Protein AF-A0A970N0Q9-F1 (afdb_monomer_lite)

Sequence (101 aa):
IRLLFPEYDAALLANDLKQEASDYAKRVSGIRKITGTTSIRPEKPAAEATMLEFYLDGYLVLTSNNNRAWQWDTTKSSNGLHEIEIVKGGSSERRIVMLDN

Radius of gyration: 21.16 Å; chains: 1; bounding box: 34×32×68 Å

Foldseek 3Di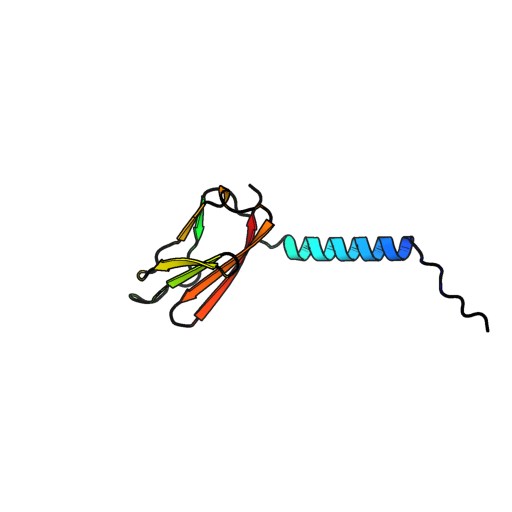:
DDPPPPPPPVVVVVVVVVVVVVVVCVVCVPAAEDAAKDWAFDPDQAPQQKWKFKDKQNHTDDIDGGRGTDIDGCVPPDFAWIWIWIDTPHDIDIGIHGYDD

Structure (mmCIF, N/CA/C/O backbone):
data_AF-A0A970N0Q9-F1
#
_entry.id   AF-A0A970N0Q9-F1
#
loop_
_atom_site.group_PDB
_atom_site.id
_atom_site.type_symbol
_atom_site.label_atom_id
_atom_site.label_alt_id
_atom_site.label_comp_id
_atom_site.label_asym_id
_atom_site.label_entity_id
_atom_site.label_seq_id
_atom_site.pdbx_PDB_ins_code
_atom_site.Cartn_x
_atom_site.Cartn_y
_atom_site.Cartn_z
_atom_site.occupancy
_atom_site.B_iso_or_equiv
_atom_site.auth_seq_id
_atom_site.auth_comp_id
_atom_site.auth_asym_id
_atom_site.auth_atom_id
_atom_site.pdbx_PDB_model_num
ATOM 1 N N . ILE A 1 1 ? -5.751 -22.295 52.591 1.00 52.53 1 ILE A N 1
ATOM 2 C CA . ILE A 1 1 ? -5.285 -21.116 51.822 1.00 52.53 1 ILE A CA 1
ATOM 3 C C . ILE A 1 1 ? -6.310 -20.891 50.720 1.00 52.53 1 ILE A C 1
ATOM 5 O O . ILE A 1 1 ? -6.391 -21.713 49.819 1.00 52.53 1 ILE A O 1
ATOM 9 N N . ARG A 1 2 ? -7.188 -19.889 50.854 1.00 47.44 2 ARG A N 1
ATOM 10 C CA . ARG A 1 2 ? -8.091 -19.508 49.758 1.00 47.44 2 ARG A CA 1
ATOM 11 C C . ARG A 1 2 ? -7.278 -18.627 48.819 1.00 47.44 2 ARG A C 1
ATOM 13 O O . ARG A 1 2 ? -6.879 -17.538 49.214 1.00 47.44 2 ARG A O 1
ATOM 20 N N . LEU A 1 3 ? -6.990 -19.134 47.626 1.00 44.62 3 LEU A N 1
ATOM 21 C CA . LEU A 1 3 ? -6.485 -18.319 46.531 1.00 44.62 3 LEU A CA 1
ATOM 22 C C . LEU A 1 3 ? -7.647 -17.415 46.104 1.00 44.62 3 LEU A C 1
ATOM 24 O O . LEU A 1 3 ? -8.536 -17.837 45.371 1.00 44.62 3 LEU A O 1
ATOM 28 N N . LEU A 1 4 ? -7.697 -16.213 46.675 1.00 50.22 4 LEU A N 1
ATOM 29 C CA . LEU A 1 4 ? -8.523 -15.125 46.168 1.00 50.22 4 LEU A CA 1
ATOM 30 C C . LEU A 1 4 ? -7.878 -14.688 44.856 1.00 50.22 4 LEU A C 1
ATOM 32 O O . LEU A 1 4 ? -6.917 -13.923 44.854 1.00 50.22 4 LEU A O 1
ATOM 36 N N . PHE A 1 5 ? -8.372 -15.225 43.745 1.00 57.88 5 PHE A N 1
ATOM 37 C CA . PHE A 1 5 ? -8.217 -14.530 42.479 1.00 57.88 5 PHE A CA 1
ATOM 38 C C . PHE A 1 5 ? -8.988 -13.219 42.642 1.00 57.88 5 PHE A C 1
ATOM 40 O O . PHE A 1 5 ? -10.161 -13.290 43.024 1.00 57.88 5 PHE A O 1
ATOM 47 N N . PRO A 1 6 ? -8.362 -12.043 42.458 1.00 57.56 6 PRO A N 1
ATOM 48 C CA . PRO A 1 6 ? -9.134 -10.818 42.365 1.00 57.56 6 PRO A CA 1
ATOM 49 C C . PRO A 1 6 ? -10.184 -11.068 41.283 1.00 57.56 6 PRO A C 1
ATOM 51 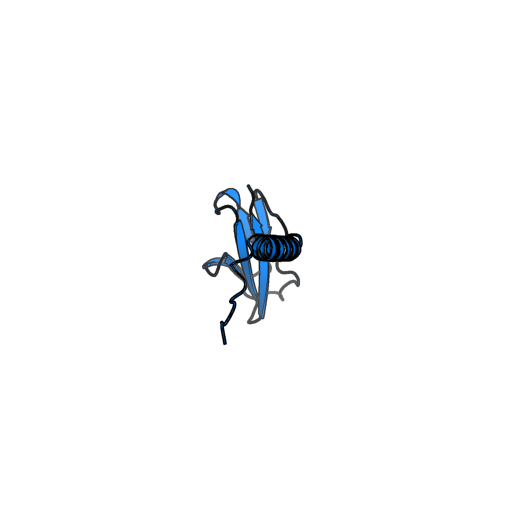O O . PRO A 1 6 ? -9.842 -11.493 40.176 1.00 57.56 6 PRO A O 1
ATOM 54 N N . GLU A 1 7 ? -11.460 -10.942 41.656 1.00 58.25 7 GLU A N 1
ATOM 55 C CA . GLU A 1 7 ? -12.565 -10.984 40.704 1.00 58.25 7 GLU A CA 1
ATOM 56 C C . GLU A 1 7 ? -12.180 -10.096 39.526 1.00 58.25 7 GLU A C 1
ATOM 58 O O . GLU A 1 7 ? -11.562 -9.057 39.746 1.00 58.25 7 GLU A O 1
ATOM 63 N N . TYR A 1 8 ? -12.468 -10.535 38.300 1.00 57.16 8 TYR A N 1
ATOM 64 C CA . TYR A 1 8 ? -12.261 -9.753 37.085 1.00 57.16 8 TYR A CA 1
ATOM 65 C C . TYR A 1 8 ? -12.752 -8.317 37.308 1.00 57.16 8 TYR A C 1
ATOM 67 O O . TYR A 1 8 ? -13.945 -8.036 37.196 1.00 57.16 8 TYR A O 1
ATOM 75 N N . ASP A 1 9 ? -11.838 -7.423 37.677 1.00 72.56 9 ASP A N 1
ATOM 76 C CA . ASP A 1 9 ? -12.191 -6.062 38.025 1.00 72.56 9 ASP A CA 1
ATOM 77 C C . ASP A 1 9 ? -12.404 -5.344 36.702 1.00 72.56 9 ASP A C 1
ATOM 79 O O . ASP A 1 9 ? -11.463 -4.980 35.990 1.00 72.56 9 ASP A O 1
ATOM 83 N N . ALA A 1 10 ? -13.674 -5.201 36.337 1.00 74.19 10 ALA A N 1
ATOM 84 C CA . ALA A 1 10 ? -14.078 -4.530 35.117 1.00 74.19 10 ALA A CA 1
ATOM 85 C C . ALA A 1 10 ? -13.496 -3.108 35.030 1.00 74.19 10 ALA A C 1
ATOM 87 O O . ALA A 1 10 ? -13.317 -2.602 33.923 1.00 74.19 10 ALA A O 1
ATOM 88 N N . ALA A 1 11 ? -13.159 -2.474 36.162 1.00 79.38 11 ALA A N 1
ATOM 89 C CA . ALA A 1 11 ? -12.502 -1.175 36.174 1.00 79.38 11 ALA A CA 1
ATOM 90 C C . ALA A 1 11 ? -11.025 -1.258 35.755 1.00 79.38 11 ALA A C 1
ATOM 92 O O . ALA A 1 11 ? -10.577 -0.398 34.996 1.00 79.38 11 ALA A O 1
ATOM 93 N N . LEU A 1 12 ? -10.285 -2.291 36.184 1.00 77.12 12 LEU A N 1
ATOM 94 C CA . LEU A 1 12 ? -8.914 -2.542 35.714 1.00 77.12 12 LEU A CA 1
ATOM 95 C C . LEU A 1 12 ? -8.906 -2.824 34.210 1.00 77.12 12 LEU A C 1
ATOM 97 O O . LEU A 1 12 ? -8.199 -2.146 33.469 1.00 77.12 12 LEU A O 1
ATOM 101 N N . LEU A 1 13 ? -9.780 -3.722 33.743 1.00 82.12 13 LEU A N 1
ATOM 102 C CA . LEU A 1 13 ? -9.911 -4.027 32.315 1.00 82.12 13 LEU A CA 1
ATOM 103 C C . LEU A 1 13 ? -10.283 -2.783 31.491 1.00 82.12 13 LEU A C 1
ATOM 105 O O . LEU A 1 13 ? -9.731 -2.556 30.418 1.00 82.12 13 LEU A O 1
ATOM 109 N N . ALA A 1 14 ? -11.208 -1.956 31.985 1.00 83.19 14 ALA A N 1
ATOM 110 C CA . ALA A 1 14 ? -11.610 -0.734 31.295 1.00 83.19 14 ALA A CA 1
ATOM 111 C C . ALA A 1 14 ? -10.478 0.302 31.217 1.00 83.19 14 ALA A C 1
ATOM 113 O O . ALA A 1 14 ? -10.413 1.052 30.242 1.00 83.19 14 ALA A O 1
ATOM 114 N N . ASN A 1 15 ? -9.610 0.374 32.227 1.00 85.69 15 ASN A N 1
ATOM 115 C CA . ASN A 1 15 ? -8.458 1.271 32.214 1.00 85.69 15 ASN A CA 1
ATOM 116 C C . ASN A 1 15 ? -7.376 0.779 31.250 1.00 85.69 15 ASN A C 1
ATOM 118 O O . ASN A 1 15 ? -6.903 1.580 30.443 1.00 85.69 15 ASN A O 1
ATOM 122 N N . ASP A 1 16 ? -7.072 -0.520 31.259 1.00 86.94 16 ASP A N 1
ATOM 123 C CA . ASP A 1 16 ? -6.121 -1.131 30.324 1.00 86.94 16 ASP A CA 1
ATOM 124 C C . ASP A 1 16 ? -6.586 -0.949 28.873 1.00 86.94 16 ASP A C 1
ATOM 126 O O . ASP A 1 16 ? -5.838 -0.443 28.040 1.00 86.94 16 ASP A O 1
ATOM 130 N N . LEU A 1 17 ? -7.864 -1.221 28.583 1.00 86.75 17 LEU A N 1
ATOM 131 C CA . LEU A 1 17 ? -8.450 -1.004 27.255 1.00 86.75 17 LEU A CA 1
ATOM 132 C C . LEU A 1 17 ? -8.369 0.460 26.806 1.00 86.75 17 LEU A C 1
ATOM 134 O O . LEU A 1 17 ? -8.081 0.742 25.643 1.00 86.75 17 LEU A O 1
ATOM 138 N N . LYS A 1 18 ? -8.627 1.416 27.707 1.00 86.69 18 LYS A N 1
ATOM 139 C CA . LYS A 1 18 ? -8.504 2.851 27.393 1.00 86.69 18 LYS A CA 1
ATOM 140 C C . LYS A 1 18 ? -7.061 3.236 27.093 1.00 86.69 18 LYS A C 1
ATOM 142 O O . LYS A 1 18 ? -6.824 4.041 26.191 1.00 86.69 18 LYS A O 1
ATOM 147 N N . GLN A 1 19 ? -6.115 2.686 27.846 1.00 88.25 19 GLN A N 1
ATOM 148 C CA . GLN A 1 19 ? -4.697 2.948 27.653 1.00 88.25 19 GLN A CA 1
ATOM 149 C C . GLN A 1 19 ? -4.207 2.358 26.328 1.00 88.25 19 GLN A C 1
ATOM 151 O O . GLN A 1 19 ? -3.622 3.085 25.527 1.00 88.25 19 GLN A O 1
ATOM 156 N N . GLU A 1 20 ? -4.554 1.105 26.030 1.00 83.12 20 GLU A N 1
ATOM 157 C CA . GLU A 1 20 ? -4.257 0.467 24.745 1.00 83.12 20 GLU A CA 1
ATOM 158 C C . GLU A 1 20 ? -4.876 1.225 23.564 1.00 83.12 20 GLU A C 1
ATOM 160 O O . GLU A 1 20 ? -4.203 1.462 22.559 1.00 83.12 20 GLU A O 1
ATOM 165 N N . ALA A 1 21 ? -6.131 1.670 23.685 1.00 79.44 21 ALA A N 1
ATOM 166 C CA . ALA A 1 21 ? -6.792 2.464 22.651 1.00 79.44 21 ALA A CA 1
ATOM 167 C C . ALA A 1 21 ? -6.092 3.815 22.422 1.00 79.44 21 ALA A C 1
ATOM 169 O O . ALA A 1 21 ? -5.921 4.240 21.277 1.00 79.44 21 ALA A O 1
ATOM 170 N N . SER A 1 22 ? -5.651 4.480 23.494 1.00 79.50 22 SER A N 1
ATOM 171 C CA . SER A 1 22 ? -4.880 5.726 23.419 1.00 79.50 22 SER A CA 1
ATOM 172 C C . SER A 1 22 ? -3.512 5.511 22.763 1.00 79.50 22 SER A C 1
ATOM 174 O O . SER A 1 22 ? -3.104 6.285 21.892 1.00 79.50 22 SER A O 1
ATOM 176 N N . ASP A 1 23 ? -2.811 4.441 23.132 1.00 84.38 23 ASP A N 1
ATOM 177 C CA . ASP A 1 23 ? -1.512 4.089 22.556 1.00 84.38 23 ASP A CA 1
ATOM 178 C C . ASP A 1 23 ? -1.635 3.720 21.074 1.00 84.38 23 ASP A C 1
ATOM 180 O O . ASP A 1 23 ? -0.805 4.127 20.253 1.00 84.38 23 ASP A O 1
ATOM 184 N N . TYR A 1 24 ? -2.706 3.017 20.704 1.00 75.31 24 TYR A N 1
ATOM 185 C CA . TYR A 1 24 ? -3.040 2.739 19.314 1.00 75.31 24 TYR A CA 1
ATOM 186 C C . TYR A 1 24 ? -3.328 4.029 18.535 1.00 75.31 24 TYR A C 1
ATOM 188 O O . TYR A 1 24 ? -2.716 4.268 17.492 1.00 75.31 24 TYR A O 1
ATOM 196 N N . ALA A 1 25 ? -4.180 4.910 19.066 1.00 74.12 25 ALA A N 1
ATOM 197 C CA . ALA A 1 25 ? -4.502 6.190 18.437 1.00 74.12 25 ALA A CA 1
ATOM 198 C C . ALA A 1 25 ? -3.252 7.056 18.219 1.00 74.12 25 ALA A C 1
ATOM 200 O O . ALA A 1 25 ? -3.107 7.685 17.173 1.00 74.12 25 ALA A O 1
ATOM 201 N N . LYS A 1 26 ? -2.305 7.041 19.164 1.00 77.44 26 LYS A N 1
ATOM 202 C CA . LYS A 1 26 ? -1.030 7.760 19.049 1.00 77.44 26 LYS A CA 1
ATOM 203 C C . LYS A 1 26 ? -0.102 7.182 17.976 1.00 77.44 26 LYS A C 1
ATOM 205 O O . LYS A 1 26 ? 0.631 7.933 17.341 1.00 77.44 26 LYS A O 1
ATOM 210 N N . ARG A 1 27 ? -0.113 5.863 17.764 1.00 75.31 27 ARG A N 1
ATOM 211 C CA . ARG A 1 27 ? 0.650 5.218 16.677 1.00 75.31 27 ARG A CA 1
ATOM 212 C C . ARG A 1 27 ? 0.067 5.557 15.309 1.00 75.31 27 ARG A C 1
ATOM 214 O O . ARG A 1 27 ? 0.813 5.779 14.361 1.00 75.31 27 ARG A O 1
ATOM 221 N N . VAL A 1 28 ? -1.259 5.617 15.223 1.00 71.50 28 VAL A N 1
ATOM 222 C CA . VAL A 1 28 ? -1.982 5.868 13.973 1.00 71.50 28 VAL A CA 1
ATOM 223 C C . VAL A 1 28 ? -2.072 7.363 13.644 1.00 71.50 28 VAL A C 1
ATOM 225 O O . VAL A 1 28 ? -2.150 7.716 12.473 1.00 71.50 28 VAL A O 1
ATOM 228 N N . SER A 1 29 ? -1.977 8.264 14.627 1.00 70.12 29 SER A N 1
ATOM 229 C CA . SER A 1 29 ? -2.077 9.717 14.405 1.00 70.12 29 SER A CA 1
ATOM 230 C C . SER A 1 29 ? -0.959 10.304 13.537 1.00 70.12 29 SER A C 1
ATOM 232 O O . SER A 1 29 ? -1.153 11.348 12.918 1.00 70.12 29 SER A O 1
ATOM 234 N N . GLY A 1 30 ? 0.199 9.640 13.467 1.00 73.00 30 GLY A N 1
ATOM 235 C CA . GLY A 1 30 ? 1.296 10.007 12.566 1.00 73.00 30 GLY A CA 1
ATOM 236 C C . GLY A 1 30 ? 1.142 9.468 11.140 1.00 73.00 30 GLY A C 1
ATOM 237 O O . GLY A 1 30 ? 1.931 9.828 10.266 1.00 73.00 30 GLY A O 1
ATOM 238 N N . ILE A 1 31 ? 0.157 8.599 10.891 1.00 82.62 31 ILE A N 1
ATOM 239 C CA . ILE A 1 31 ? -0.056 7.989 9.580 1.00 82.62 31 ILE A CA 1
ATOM 240 C C . ILE A 1 31 ? -0.678 9.022 8.651 1.00 82.62 31 ILE A C 1
ATOM 242 O O . ILE A 1 31 ? -1.699 9.647 8.942 1.00 82.62 31 ILE A O 1
ATOM 246 N N . ARG A 1 32 ? -0.054 9.191 7.487 1.00 87.06 32 ARG A N 1
ATOM 247 C CA . ARG A 1 32 ? -0.537 10.121 6.475 1.00 87.06 32 ARG A CA 1
ATOM 248 C C . ARG A 1 32 ? -1.889 9.649 5.942 1.00 87.06 32 ARG A C 1
ATOM 250 O O . ARG A 1 32 ? -1.968 8.595 5.313 1.00 87.06 32 ARG A O 1
ATOM 257 N N . LYS A 1 33 ? -2.920 10.472 6.127 1.00 88.31 33 LYS A N 1
ATOM 258 C CA . LYS A 1 33 ? -4.225 10.292 5.489 1.00 88.31 33 LYS A CA 1
ATOM 259 C C . LYS A 1 33 ? -4.183 10.769 4.033 1.00 88.31 33 LYS A C 1
ATOM 261 O O . LYS A 1 33 ? -3.644 11.840 3.745 1.00 88.31 33 LYS A O 1
ATOM 266 N N . ILE A 1 34 ? -4.712 9.964 3.117 1.00 89.19 34 ILE A N 1
ATOM 267 C CA . ILE A 1 34 ? -4.753 10.223 1.673 1.00 89.19 34 ILE A CA 1
ATOM 268 C C . ILE A 1 34 ? -6.181 9.987 1.175 1.00 89.19 34 ILE A C 1
ATOM 270 O O . ILE A 1 34 ? -6.830 9.036 1.600 1.00 89.19 34 ILE A O 1
ATOM 274 N N . THR A 1 35 ? -6.659 10.852 0.280 1.00 89.19 35 THR A N 1
ATOM 275 C CA . THR A 1 35 ? -7.976 10.741 -0.361 1.00 89.19 35 THR A CA 1
ATOM 276 C C . THR A 1 35 ? -7.900 11.168 -1.830 1.00 89.19 35 THR A C 1
ATOM 278 O O . THR A 1 35 ? -7.020 11.947 -2.217 1.00 89.19 35 THR A O 1
ATOM 281 N N . GLY A 1 36 ? -8.807 10.655 -2.665 1.00 87.75 36 GLY A N 1
ATOM 282 C CA . GLY A 1 36 ? -8.890 10.998 -4.090 1.00 87.75 36 GLY A CA 1
ATOM 283 C C . GLY A 1 36 ? -7.706 10.492 -4.927 1.00 87.75 36 GLY A C 1
ATOM 284 O O . GLY A 1 36 ? -7.257 9.355 -4.781 1.00 87.75 36 GLY A O 1
ATOM 285 N N . THR A 1 37 ? -7.198 11.312 -5.848 1.00 88.94 37 THR A N 1
ATOM 286 C CA . THR A 1 37 ? -6.050 10.941 -6.694 1.00 88.94 37 THR A CA 1
ATOM 287 C C . THR A 1 37 ? -4.745 11.474 -6.106 1.00 88.94 37 THR A C 1
ATOM 289 O O . THR A 1 37 ? -4.592 12.679 -5.914 1.00 88.94 37 THR A O 1
ATOM 292 N N . THR A 1 38 ? -3.776 10.590 -5.861 1.00 90.62 38 THR A N 1
ATOM 293 C CA . THR A 1 38 ? -2.460 10.938 -5.308 1.00 90.62 38 THR A CA 1
ATOM 294 C C . THR A 1 38 ? -1.323 10.488 -6.221 1.00 90.62 38 THR A C 1
ATOM 296 O O . THR A 1 38 ? -1.386 9.440 -6.859 1.00 90.62 38 THR A O 1
ATOM 299 N N . SER A 1 39 ? -0.244 11.268 -6.254 1.00 91.00 39 SER A N 1
ATOM 300 C CA . SER A 1 39 ? 0.977 10.934 -6.990 1.00 91.00 39 SER A CA 1
ATOM 301 C C 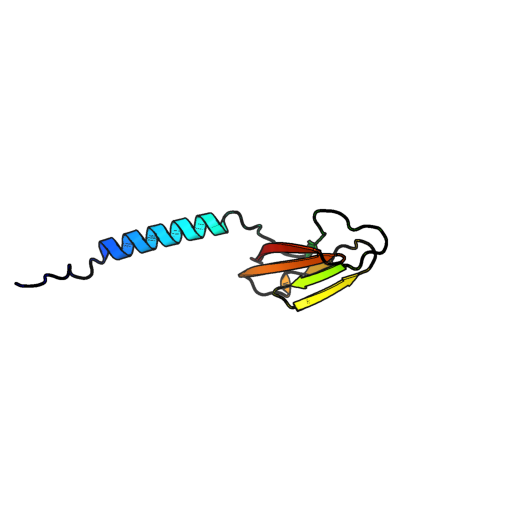. SER A 1 39 ? 2.007 10.341 -6.029 1.00 91.00 39 SER A C 1
ATOM 303 O O . SER A 1 39 ? 2.636 11.071 -5.259 1.00 91.00 39 SER A O 1
ATOM 305 N N . ILE A 1 40 ? 2.249 9.038 -6.124 1.00 90.50 40 ILE A N 1
ATOM 306 C CA . ILE A 1 40 ? 3.283 8.331 -5.370 1.00 90.50 40 ILE A CA 1
ATOM 307 C C . ILE A 1 40 ? 4.612 8.407 -6.123 1.00 90.50 40 ILE A C 1
ATOM 309 O O . ILE A 1 40 ? 4.720 8.046 -7.294 1.00 90.50 40 ILE A O 1
ATOM 313 N N . ARG A 1 41 ? 5.643 8.901 -5.437 1.00 89.38 41 ARG A N 1
ATOM 314 C CA . ARG A 1 41 ? 7.019 9.023 -5.941 1.00 89.38 41 ARG A CA 1
ATOM 315 C C . ARG A 1 41 ? 7.993 8.479 -4.906 1.00 89.38 41 ARG A C 1
ATOM 317 O O . ARG A 1 41 ? 7.669 8.609 -3.725 1.00 89.38 41 ARG A O 1
ATOM 324 N N . PRO A 1 42 ? 9.151 7.931 -5.301 1.00 87.81 42 PRO A N 1
ATOM 325 C CA . PRO A 1 42 ? 10.204 7.580 -4.350 1.00 87.81 42 PRO A CA 1
ATOM 326 C C . PRO A 1 42 ? 10.723 8.831 -3.624 1.00 87.81 42 PRO A C 1
ATOM 328 O O . PRO A 1 42 ? 10.748 9.916 -4.207 1.00 87.81 42 PRO A O 1
ATOM 331 N N . GLU A 1 43 ? 11.133 8.693 -2.362 1.00 86.44 43 GLU A N 1
ATOM 332 C CA . GLU A 1 43 ? 11.698 9.807 -1.572 1.00 86.44 43 GLU A CA 1
ATOM 333 C C . GLU A 1 43 ? 13.005 10.321 -2.173 1.00 86.44 43 GLU A C 1
ATOM 335 O O . GLU A 1 43 ? 13.241 11.523 -2.282 1.00 86.44 43 GLU A O 1
ATOM 340 N N . LYS A 1 44 ? 13.862 9.382 -2.580 1.00 84.12 44 LYS A N 1
ATOM 341 C CA . LYS A 1 44 ? 15.118 9.675 -3.265 1.00 84.12 44 LYS A CA 1
ATOM 342 C C . LYS A 1 44 ? 14.989 9.260 -4.722 1.00 84.12 44 LYS A C 1
ATOM 344 O O . LYS A 1 44 ? 14.711 8.072 -4.946 1.00 84.12 44 LYS A O 1
ATOM 349 N N . PRO A 1 45 ? 15.237 10.174 -5.678 1.00 80.00 45 PRO A N 1
ATOM 350 C CA . PRO A 1 45 ? 15.161 9.851 -7.094 1.00 80.00 45 PRO A CA 1
ATOM 351 C C . PRO A 1 45 ? 16.075 8.667 -7.406 1.00 80.00 45 PRO A C 1
ATOM 353 O O . PRO A 1 45 ? 17.161 8.530 -6.832 1.00 80.00 45 PRO A O 1
ATOM 356 N N . ALA A 1 46 ? 15.598 7.774 -8.265 1.00 79.62 46 ALA A N 1
ATOM 357 C CA . ALA A 1 46 ? 16.429 6.697 -8.776 1.00 79.62 46 ALA A CA 1
ATOM 358 C C . ALA A 1 46 ? 17.409 7.242 -9.825 1.00 79.62 46 ALA A C 1
ATOM 360 O O . ALA A 1 46 ? 17.141 8.268 -10.450 1.00 79.62 46 ALA A O 1
ATOM 361 N N . ALA A 1 47 ? 18.543 6.562 -10.007 1.00 80.25 47 ALA A N 1
ATOM 362 C CA . ALA A 1 47 ? 19.450 6.885 -11.101 1.00 80.25 47 ALA A CA 1
ATOM 363 C C . ALA A 1 47 ? 18.747 6.656 -12.448 1.00 80.25 47 ALA A C 1
ATOM 365 O O . ALA A 1 47 ? 17.870 5.790 -12.556 1.00 80.25 47 ALA A O 1
ATOM 366 N N . GLU A 1 48 ? 19.157 7.410 -13.467 1.00 72.38 48 GLU A N 1
ATOM 367 C CA . GLU A 1 48 ? 18.699 7.222 -14.845 1.00 72.38 48 GLU A CA 1
ATOM 368 C C . GLU A 1 48 ? 18.825 5.737 -15.245 1.00 72.38 48 GLU A C 1
ATOM 370 O O . GLU A 1 48 ? 19.828 5.092 -14.937 1.00 72.38 48 GLU A O 1
ATOM 375 N N . ALA A 1 49 ? 17.784 5.188 -15.880 1.00 76.31 49 ALA A N 1
ATOM 376 C CA . ALA A 1 49 ? 17.644 3.772 -16.257 1.00 76.31 49 ALA A CA 1
ATOM 377 C C . ALA A 1 49 ? 17.475 2.738 -15.115 1.00 76.31 49 ALA A C 1
ATOM 379 O O . ALA A 1 49 ? 17.557 1.533 -15.361 1.00 76.31 49 ALA A O 1
ATOM 380 N N . THR A 1 50 ? 17.185 3.156 -13.877 1.00 86.12 50 THR A N 1
ATOM 381 C CA . THR A 1 50 ? 16.820 2.213 -12.800 1.00 86.12 50 THR A CA 1
ATOM 382 C C . THR A 1 50 ? 15.359 1.772 -12.921 1.00 86.12 50 THR A C 1
ATOM 384 O O . THR A 1 50 ? 14.455 2.607 -12.999 1.00 86.12 50 THR A O 1
ATOM 387 N N . MET A 1 51 ? 15.112 0.460 -12.857 1.00 87.81 51 MET A N 1
ATOM 388 C CA . MET A 1 51 ? 13.755 -0.083 -12.772 1.00 87.81 51 MET A CA 1
ATOM 389 C C . MET A 1 51 ? 13.113 0.265 -11.424 1.00 87.81 51 MET A C 1
ATOM 391 O O . MET A 1 51 ? 13.711 0.039 -10.367 1.00 87.81 51 ME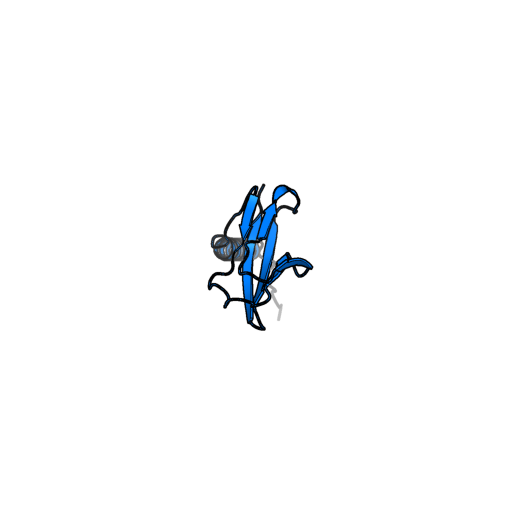T A O 1
ATOM 395 N N . LEU A 1 52 ? 11.895 0.796 -11.486 1.00 91.00 52 LEU A N 1
ATOM 396 C CA . LEU A 1 52 ? 11.008 1.043 -10.361 1.00 91.00 52 LEU A CA 1
ATOM 397 C C . LEU A 1 52 ? 9.817 0.101 -10.418 1.00 91.00 52 LEU A C 1
ATOM 399 O O . LEU A 1 52 ? 9.137 0.014 -11.441 1.00 91.00 52 LEU A O 1
ATOM 403 N N . GLU A 1 53 ? 9.524 -0.522 -9.291 1.00 93.62 53 GLU A N 1
ATOM 404 C CA . GLU A 1 53 ? 8.327 -1.324 -9.087 1.00 93.62 53 GLU A CA 1
ATOM 405 C C . GLU A 1 53 ? 7.549 -0.743 -7.913 1.00 93.62 53 GLU A C 1
ATOM 407 O O . GLU A 1 53 ? 8.115 -0.457 -6.858 1.00 93.62 53 GLU A O 1
ATOM 412 N N . PHE A 1 54 ? 6.255 -0.536 -8.110 1.00 93.62 54 PHE A N 1
ATOM 413 C CA . PHE A 1 54 ? 5.345 -0.045 -7.090 1.00 93.62 54 PHE A CA 1
ATOM 414 C C . PHE A 1 54 ? 4.411 -1.177 -6.698 1.00 93.62 54 PHE A C 1
ATOM 416 O O . PHE A 1 54 ? 3.787 -1.792 -7.565 1.00 93.62 54 PHE A O 1
ATOM 423 N N . TYR A 1 55 ? 4.288 -1.396 -5.400 1.00 94.94 55 TYR A N 1
ATOM 424 C CA . TYR A 1 55 ? 3.408 -2.380 -4.806 1.00 94.94 55 TYR A CA 1
ATOM 425 C C . TYR A 1 55 ? 2.418 -1.681 -3.875 1.00 94.94 55 TYR A C 1
ATOM 427 O O . TYR A 1 55 ? 2.790 -0.771 -3.130 1.00 94.94 55 TYR A O 1
ATOM 435 N N . LEU A 1 56 ? 1.163 -2.116 -3.928 1.00 94.50 56 LEU A N 1
ATOM 436 C CA . LEU A 1 56 ? 0.109 -1.738 -2.994 1.00 94.50 56 LEU A CA 1
ATOM 437 C C . LEU A 1 56 ? -0.335 -3.000 -2.259 1.00 94.50 56 LEU A C 1
ATOM 439 O O . LEU A 1 56 ? -0.760 -3.956 -2.904 1.00 94.50 56 LEU A O 1
ATOM 443 N N . ASP A 1 57 ? -0.197 -3.016 -0.937 1.00 93.75 57 ASP A N 1
ATOM 444 C CA . ASP A 1 57 ? -0.520 -4.159 -0.072 1.00 93.75 57 ASP A CA 1
ATOM 445 C C . ASP A 1 57 ? 0.127 -5.473 -0.552 1.00 93.75 57 ASP A C 1
ATOM 447 O O . ASP A 1 57 ? -0.476 -6.545 -0.527 1.00 93.75 57 ASP A O 1
ATOM 451 N N . GLY A 1 58 ? 1.362 -5.373 -1.057 1.00 92.75 58 GLY A N 1
ATOM 452 C CA . GLY A 1 58 ? 2.130 -6.494 -1.606 1.00 92.75 58 GLY A CA 1
ATOM 453 C C . GLY A 1 58 ? 1.829 -6.852 -3.068 1.00 92.75 58 GLY A C 1
ATOM 454 O O . GLY A 1 58 ? 2.534 -7.682 -3.641 1.00 92.75 58 GLY A O 1
ATOM 455 N N . TYR A 1 59 ? 0.846 -6.219 -3.714 1.00 94.12 59 TYR A N 1
ATOM 456 C CA . TYR A 1 59 ? 0.519 -6.456 -5.124 1.00 94.12 59 TYR A CA 1
ATOM 457 C C . TYR A 1 59 ? 1.222 -5.460 -6.044 1.00 94.12 59 TYR A C 1
ATOM 459 O O . TYR A 1 59 ? 1.093 -4.253 -5.856 1.00 94.12 59 TYR A O 1
ATOM 467 N N . LEU A 1 60 ? 1.916 -5.950 -7.077 1.00 94.00 60 LEU A N 1
ATOM 468 C CA . LEU A 1 60 ? 2.554 -5.102 -8.088 1.00 94.00 60 LEU A CA 1
ATOM 469 C C . LEU A 1 60 ? 1.488 -4.330 -8.881 1.00 94.00 60 LEU A C 1
ATOM 471 O O . LEU A 1 60 ? 0.680 -4.927 -9.591 1.00 94.00 60 LEU A O 1
ATOM 475 N N . VAL A 1 61 ? 1.510 -3.001 -8.789 1.00 93.69 61 VAL A N 1
ATOM 476 C CA . VAL A 1 61 ? 0.555 -2.110 -9.474 1.00 93.69 61 VAL A CA 1
ATOM 477 C C . VAL A 1 61 ? 1.165 -1.400 -10.678 1.00 93.69 61 VAL A C 1
ATOM 479 O O . VAL A 1 61 ? 0.449 -1.051 -11.617 1.00 93.69 61 VAL A O 1
ATOM 482 N N . LEU A 1 62 ? 2.478 -1.158 -10.664 1.00 92.12 62 LEU A N 1
ATOM 483 C CA . LEU A 1 62 ? 3.165 -0.453 -11.743 1.00 92.12 62 LEU A CA 1
ATOM 484 C C . LEU A 1 62 ? 4.647 -0.821 -11.793 1.00 92.12 62 LEU A C 1
ATOM 486 O O . LEU A 1 62 ? 5.326 -0.819 -10.770 1.00 92.12 62 LEU A O 1
ATOM 490 N N . THR A 1 63 ? 5.164 -0.997 -13.005 1.00 91.44 63 THR A N 1
ATOM 491 C CA . THR A 1 63 ? 6.599 -1.095 -13.289 1.00 91.44 63 THR A CA 1
ATOM 492 C C . THR A 1 63 ? 6.996 0.025 -14.253 1.00 91.44 63 THR A C 1
ATOM 494 O O . THR A 1 63 ? 6.288 0.290 -15.226 1.00 91.44 63 THR A O 1
ATOM 497 N N . SER A 1 64 ? 8.095 0.731 -13.982 1.00 87.25 64 SER A N 1
ATOM 498 C CA . SER A 1 64 ? 8.522 1.908 -14.752 1.00 87.25 64 SER A CA 1
ATOM 499 C C . SER A 1 64 ? 10.041 2.092 -14.729 1.00 87.25 64 SER A C 1
ATOM 501 O O . SER A 1 64 ? 10.674 1.858 -13.712 1.00 87.25 64 SER A O 1
ATOM 503 N N . ASN A 1 65 ? 10.634 2.597 -15.813 1.00 77.75 65 ASN A N 1
ATOM 504 C CA . ASN A 1 65 ? 12.091 2.688 -15.993 1.00 77.75 65 ASN A CA 1
ATOM 505 C C . ASN A 1 65 ? 12.709 4.106 -15.925 1.00 77.75 65 ASN A C 1
ATOM 507 O O . ASN A 1 65 ? 13.914 4.223 -16.095 1.00 77.75 65 ASN A O 1
ATOM 511 N N . ASN A 1 66 ? 11.941 5.170 -15.630 1.00 71.06 66 ASN A N 1
ATOM 512 C CA . ASN A 1 66 ? 12.424 6.570 -15.693 1.00 71.06 66 ASN A CA 1
ATOM 513 C C . ASN A 1 66 ? 11.971 7.457 -14.513 1.00 71.06 66 ASN A C 1
ATOM 515 O O . ASN A 1 66 ? 11.438 8.547 -14.716 1.00 71.06 66 ASN A O 1
ATOM 519 N N . ASN A 1 67 ? 12.087 6.981 -13.269 1.00 71.00 67 ASN A N 1
ATOM 520 C CA . ASN A 1 67 ? 11.689 7.749 -12.073 1.00 71.00 67 ASN A CA 1
ATOM 521 C C . ASN A 1 67 ? 10.233 8.292 -12.100 1.00 71.00 67 ASN A C 1
ATOM 523 O O . ASN A 1 67 ? 9.907 9.303 -11.474 1.00 71.00 67 ASN A O 1
ATOM 527 N N . ARG A 1 68 ? 9.346 7.641 -12.867 1.00 79.50 68 ARG A N 1
ATOM 528 C CA . ARG A 1 68 ? 7.965 8.087 -13.076 1.00 79.50 68 ARG A CA 1
ATOM 529 C C . ARG A 1 68 ? 7.145 7.903 -11.801 1.00 79.50 68 ARG A C 1
ATOM 531 O O . ARG A 1 68 ? 7.261 6.890 -11.119 1.00 79.50 68 ARG A O 1
ATOM 538 N N . ALA A 1 69 ? 6.282 8.875 -11.520 1.00 85.00 69 ALA A N 1
ATOM 539 C CA . ALA A 1 69 ? 5.321 8.789 -10.431 1.00 85.00 69 ALA A CA 1
ATOM 540 C C . ALA A 1 69 ? 4.180 7.818 -10.766 1.00 85.00 69 ALA A C 1
ATOM 542 O O . ALA A 1 69 ? 3.616 7.892 -11.864 1.00 85.00 69 ALA A O 1
ATOM 543 N N . TRP A 1 70 ? 3.794 6.977 -9.809 1.00 90.81 70 TRP A N 1
ATOM 544 C CA . TRP A 1 70 ? 2.546 6.226 -9.878 1.00 90.81 70 TRP A CA 1
ATOM 545 C C . TRP A 1 70 ? 1.381 7.147 -9.503 1.00 90.81 70 TRP A C 1
ATOM 547 O O . TRP A 1 70 ? 1.369 7.741 -8.426 1.00 90.81 70 TRP A O 1
ATOM 557 N N . GLN A 1 71 ? 0.411 7.288 -10.407 1.00 92.31 71 GLN A N 1
ATOM 558 C CA . GLN A 1 71 ? -0.847 7.971 -10.112 1.00 92.31 71 GLN A CA 1
ATOM 559 C C . GLN A 1 71 ? -1.824 6.958 -9.532 1.00 92.31 71 GLN A C 1
ATOM 561 O O . GLN A 1 71 ? -2.303 6.073 -10.243 1.00 92.31 71 GLN A O 1
ATOM 566 N N . TRP A 1 72 ? -2.094 7.086 -8.240 1.00 92.69 72 TRP A N 1
ATOM 567 C CA . TRP A 1 72 ? -3.001 6.210 -7.525 1.00 92.69 72 TRP A CA 1
ATOM 568 C C . TRP A 1 72 ? -4.354 6.887 -7.337 1.00 92.69 72 TRP A C 1
ATOM 570 O O . TRP A 1 72 ? -4.461 7.954 -6.734 1.00 92.69 72 TRP A O 1
ATOM 580 N N . ASP A 1 73 ? -5.389 6.248 -7.872 1.00 92.38 73 ASP A N 1
ATOM 581 C CA . ASP A 1 73 ? -6.785 6.593 -7.637 1.00 92.38 73 ASP A CA 1
ATOM 582 C C . ASP A 1 73 ? -7.297 5.82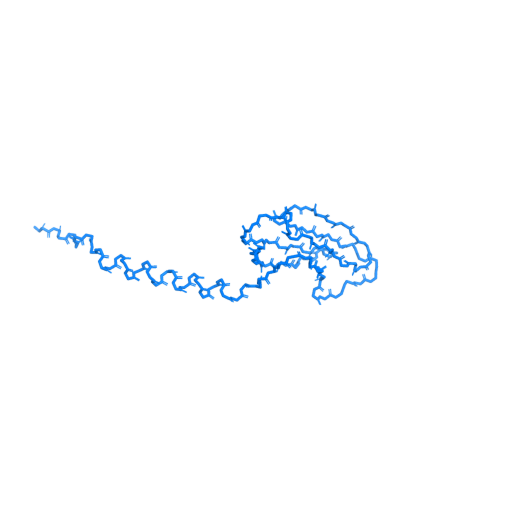3 -6.416 1.00 92.38 73 ASP A C 1
ATOM 584 O O . ASP A 1 73 ? -7.657 4.648 -6.509 1.00 92.38 73 ASP A O 1
ATOM 588 N N . THR A 1 74 ? -7.287 6.486 -5.261 1.00 91.19 74 THR A N 1
ATOM 589 C CA . THR A 1 74 ? -7.601 5.849 -3.976 1.00 91.19 74 THR A CA 1
ATOM 590 C C . THR A 1 74 ? -9.082 5.526 -3.811 1.00 91.19 74 THR A C 1
ATOM 592 O O . THR A 1 74 ? -9.418 4.709 -2.963 1.00 91.19 74 THR A O 1
ATOM 595 N N . THR A 1 75 ? -9.964 6.080 -4.652 1.00 90.50 75 THR A N 1
ATOM 596 C CA . THR A 1 75 ? -11.413 5.792 -4.625 1.00 90.50 75 THR A CA 1
ATOM 597 C C . THR A 1 75 ? -11.753 4.360 -5.047 1.00 90.50 75 THR A C 1
ATOM 599 O O . THR A 1 75 ? -12.860 3.881 -4.817 1.00 90.50 75 THR A O 1
ATOM 602 N N . LYS A 1 76 ? -10.792 3.667 -5.669 1.00 89.00 76 LYS A N 1
ATOM 603 C CA . LYS A 1 76 ? -10.905 2.267 -6.103 1.00 89.00 76 LYS A CA 1
ATOM 604 C C . LYS A 1 76 ? -10.381 1.271 -5.071 1.00 89.00 76 LYS A C 1
ATOM 606 O O . LYS A 1 76 ? -10.487 0.066 -5.287 1.00 89.00 76 LYS A O 1
ATOM 611 N N . SER A 1 77 ? -9.799 1.765 -3.985 1.00 89.31 77 SER A N 1
ATOM 612 C CA . SER A 1 77 ? -9.290 0.972 -2.871 1.00 89.31 77 SER A CA 1
ATOM 613 C C . SER A 1 77 ? -10.250 1.088 -1.683 1.00 89.31 77 SER A C 1
ATOM 615 O O . SER A 1 77 ? -10.986 2.066 -1.559 1.00 89.31 77 SER A O 1
ATOM 617 N N . SER A 1 78 ? -10.276 0.075 -0.818 1.00 89.38 78 SER A N 1
ATOM 618 C CA . SER A 1 78 ? -11.053 0.121 0.425 1.00 89.38 78 SER A CA 1
ATOM 619 C C . SER A 1 78 ? -10.537 1.218 1.360 1.00 89.38 78 SER A C 1
ATOM 621 O O . SER A 1 78 ? -9.361 1.549 1.327 1.00 89.38 78 SER A O 1
ATOM 623 N N . ASN A 1 79 ? -11.387 1.754 2.236 1.00 88.38 79 ASN A N 1
ATOM 624 C CA . ASN A 1 79 ? -10.905 2.605 3.327 1.00 88.38 79 ASN A CA 1
ATOM 625 C C . ASN A 1 79 ? -10.139 1.751 4.356 1.00 88.38 79 ASN A C 1
ATOM 627 O O . ASN A 1 79 ? -10.484 0.588 4.581 1.00 88.38 79 ASN A O 1
ATOM 631 N N . GLY A 1 80 ? -9.117 2.326 4.992 1.00 87.75 80 GLY A N 1
ATOM 632 C CA . GLY A 1 80 ? -8.267 1.626 5.957 1.00 87.75 80 GLY A CA 1
ATOM 633 C C . GLY A 1 80 ? -6.777 1.924 5.801 1.00 87.75 80 GLY A C 1
ATOM 634 O O . GLY A 1 80 ? -6.377 2.887 5.151 1.00 87.75 80 GLY A O 1
ATOM 635 N N . LEU A 1 81 ? -5.945 1.109 6.448 1.00 90.25 81 LEU A N 1
ATOM 636 C CA . LEU A 1 81 ? -4.493 1.190 6.311 1.00 90.25 81 LEU A CA 1
ATOM 637 C C . LEU A 1 81 ? -4.047 0.453 5.052 1.00 90.25 81 LEU A C 1
ATOM 639 O O . LEU A 1 81 ? -4.428 -0.695 4.850 1.00 90.25 81 LEU A O 1
ATOM 643 N N . HIS A 1 82 ? -3.201 1.113 4.270 1.00 92.06 82 HIS A N 1
ATOM 644 C CA . HIS A 1 82 ? -2.575 0.557 3.083 1.00 92.06 82 HIS A CA 1
ATOM 645 C C . HIS A 1 82 ? -1.060 0.681 3.178 1.00 92.06 82 HIS A C 1
ATOM 647 O O . HIS A 1 82 ? -0.528 1.709 3.619 1.00 92.06 82 HIS A O 1
ATOM 653 N N . GLU A 1 83 ? -0.371 -0.364 2.741 1.00 94.25 83 GLU A N 1
ATOM 654 C CA . GLU A 1 83 ? 1.077 -0.381 2.605 1.00 94.25 83 GLU A CA 1
ATOM 655 C C . GLU A 1 83 ? 1.464 -0.099 1.155 1.00 94.25 83 GLU A C 1
ATOM 657 O O . GLU A 1 83 ? 1.006 -0.750 0.219 1.00 94.25 83 GLU A O 1
ATOM 662 N N . ILE A 1 84 ? 2.342 0.878 0.969 1.00 94.25 84 ILE A N 1
ATOM 663 C CA . ILE A 1 84 ? 2.957 1.181 -0.317 1.00 94.25 84 ILE A CA 1
ATOM 664 C C . ILE A 1 84 ? 4.419 0.774 -0.232 1.00 94.25 84 ILE A C 1
ATOM 666 O O . ILE A 1 84 ? 5.156 1.303 0.603 1.00 94.25 84 ILE A O 1
ATOM 670 N N . GLU A 1 85 ? 4.852 -0.092 -1.139 1.00 94.31 85 GLU A N 1
ATOM 671 C CA . GLU A 1 85 ? 6.258 -0.444 -1.310 1.00 94.31 85 GLU A CA 1
ATOM 672 C C . GLU A 1 85 ? 6.762 0.021 -2.682 1.00 94.31 85 GLU A C 1
ATOM 674 O O . GLU A 1 85 ? 6.108 -0.158 -3.707 1.00 94.31 85 GLU A O 1
ATOM 679 N N . ILE A 1 86 ? 7.932 0.656 -2.701 1.00 92.94 86 ILE A N 1
ATOM 680 C CA . ILE A 1 86 ? 8.608 1.117 -3.913 1.00 92.94 86 ILE A CA 1
ATOM 681 C C . ILE A 1 86 ? 9.973 0.439 -3.969 1.00 92.94 86 ILE A C 1
ATOM 683 O O . ILE A 1 86 ? 10.847 0.734 -3.153 1.00 92.94 86 ILE A O 1
ATOM 687 N N . VAL A 1 87 ? 10.177 -0.449 -4.939 1.00 92.00 87 VAL A N 1
ATOM 688 C CA . VAL A 1 87 ? 11.450 -1.143 -5.157 1.00 92.00 87 VAL A CA 1
ATOM 689 C C . VAL A 1 87 ? 12.222 -0.449 -6.273 1.00 92.00 87 VAL A C 1
ATOM 691 O O . VAL A 1 87 ? 11.686 -0.188 -7.346 1.00 92.00 87 VAL A O 1
ATOM 694 N N . LYS A 1 88 ? 13.495 -0.141 -6.017 1.00 89.88 88 LYS A N 1
ATOM 695 C CA . LYS A 1 88 ? 14.425 0.495 -6.956 1.00 89.88 88 LYS A CA 1
ATOM 696 C C . LYS A 1 88 ? 15.764 -0.231 -6.960 1.00 89.88 88 LYS A C 1
ATOM 698 O O . LYS A 1 88 ? 16.477 -0.204 -5.961 1.00 89.88 88 LYS A O 1
ATOM 703 N N . GLY A 1 89 ? 16.114 -0.898 -8.059 1.00 81.06 89 GLY A N 1
ATOM 704 C CA . GLY A 1 89 ? 17.435 -1.532 -8.228 1.00 81.06 89 GLY A CA 1
ATOM 705 C C . GLY A 1 89 ? 17.923 -2.373 -7.031 1.00 81.06 89 GLY A C 1
ATOM 706 O O . GLY A 1 89 ? 19.107 -2.337 -6.713 1.00 81.06 89 GLY A O 1
ATOM 707 N N . GLY A 1 90 ? 17.015 -3.063 -6.324 1.00 81.94 90 GLY A N 1
ATOM 708 C CA . GLY A 1 90 ? 17.318 -3.882 -5.139 1.00 81.94 90 GLY A CA 1
ATOM 709 C C . GLY A 1 90 ? 17.117 -3.215 -3.767 1.00 81.94 90 GLY A C 1
ATOM 710 O O . GLY A 1 90 ? 17.251 -3.887 -2.751 1.00 81.94 90 GLY A O 1
ATOM 711 N N . SER A 1 91 ? 16.775 -1.924 -3.700 1.00 87.81 91 SER A N 1
ATOM 712 C CA . SER A 1 91 ? 16.364 -1.243 -2.457 1.00 87.81 91 SER A CA 1
ATOM 713 C C . SER A 1 91 ? 14.847 -1.070 -2.392 1.00 87.81 91 SER A C 1
ATOM 715 O O . SER A 1 91 ? 14.253 -0.671 -3.388 1.00 87.81 91 SER A O 1
ATOM 717 N N . SER A 1 92 ? 14.232 -1.285 -1.227 1.00 90.00 92 SER A N 1
ATOM 718 C CA . SER A 1 92 ? 12.793 -1.077 -0.996 1.00 90.00 92 SER A CA 1
ATOM 719 C C . SER A 1 92 ? 12.526 0.110 -0.070 1.00 90.00 92 SER A C 1
ATOM 721 O O . SER A 1 92 ? 13.129 0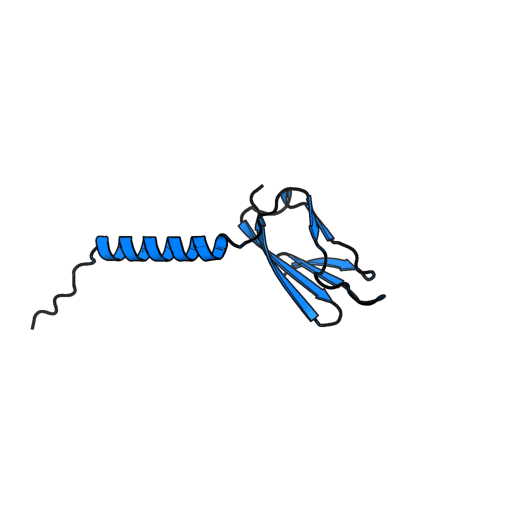.209 1.000 1.00 90.00 92 SER A O 1
ATOM 723 N N . GLU A 1 93 ? 11.577 0.962 -0.436 1.00 91.25 93 GLU A N 1
ATOM 724 C CA . GLU A 1 93 ? 11.003 2.005 0.412 1.00 91.25 93 GLU A CA 1
ATOM 725 C C . GLU A 1 93 ? 9.564 1.623 0.775 1.00 91.25 93 GLU A C 1
ATOM 727 O O . GLU A 1 93 ? 8.768 1.370 -0.124 1.00 91.25 93 GLU A O 1
ATOM 732 N N . ARG A 1 94 ? 9.220 1.597 2.068 1.00 91.88 94 ARG A N 1
ATOM 733 C CA . ARG A 1 94 ? 7.875 1.249 2.554 1.00 91.88 94 ARG A CA 1
ATOM 734 C C . ARG A 1 94 ? 7.212 2.432 3.241 1.00 91.88 94 ARG A C 1
ATOM 736 O O . ARG A 1 94 ? 7.854 3.140 4.015 1.00 91.88 94 ARG A O 1
ATOM 743 N N . ARG A 1 95 ? 5.921 2.624 2.982 1.00 90.81 95 ARG A N 1
ATOM 744 C CA . ARG A 1 95 ? 5.096 3.680 3.577 1.00 90.81 95 ARG A CA 1
ATOM 745 C C . ARG A 1 95 ? 3.754 3.105 3.993 1.00 90.81 95 ARG A C 1
ATOM 747 O O . ARG A 1 95 ? 3.100 2.450 3.190 1.00 90.81 95 ARG A O 1
ATOM 754 N N . ILE A 1 96 ? 3.317 3.428 5.204 1.00 90.69 96 ILE A N 1
ATOM 755 C CA . ILE A 1 96 ? 1.948 3.159 5.642 1.00 90.69 96 ILE A CA 1
ATOM 756 C C . ILE A 1 96 ? 1.137 4.439 5.491 1.00 90.69 96 ILE A C 1
ATOM 758 O O . ILE A 1 96 ? 1.559 5.512 5.932 1.00 90.69 96 ILE A O 1
ATOM 762 N N . VAL A 1 97 ? -0.019 4.324 4.850 1.00 91.19 97 VAL A N 1
ATOM 763 C CA . VAL A 1 97 ? -0.952 5.427 4.623 1.00 91.19 97 VAL A CA 1
ATOM 764 C C . VAL A 1 97 ? -2.353 4.997 5.022 1.00 91.19 97 VAL A C 1
ATOM 766 O O . VAL A 1 97 ? -2.688 3.817 4.975 1.00 91.19 97 VAL A O 1
ATOM 769 N N . MET A 1 98 ? -3.174 5.956 5.428 1.00 90.88 98 MET A N 1
ATOM 770 C CA . MET A 1 98 ? -4.577 5.718 5.739 1.00 90.88 98 MET A CA 1
ATOM 771 C C . MET A 1 98 ? -5.442 6.280 4.617 1.00 90.88 98 MET A C 1
ATOM 773 O O . MET A 1 98 ? -5.359 7.468 4.307 1.00 90.88 98 MET A O 1
ATOM 777 N N . LEU A 1 99 ? -6.279 5.434 4.030 1.00 90.44 99 LEU A N 1
ATOM 778 C CA . LEU A 1 99 ? -7.362 5.849 3.155 1.00 90.44 99 LEU A CA 1
ATOM 779 C C . LEU A 1 99 ? -8.631 6.069 3.961 1.00 90.44 99 LEU A C 1
ATOM 781 O O . LEU A 1 99 ? -9.038 5.218 4.751 1.00 90.44 99 LEU A O 1
ATOM 785 N N . ASP A 1 100 ? -9.249 7.216 3.730 1.00 84.81 100 ASP A N 1
ATOM 786 C CA . ASP A 1 100 ? -10.541 7.575 4.304 1.00 84.81 100 ASP A CA 1
ATOM 787 C C . ASP A 1 100 ? -11.251 8.509 3.317 1.00 84.81 100 ASP A C 1
ATOM 789 O O . ASP A 1 100 ? -11.235 9.733 3.483 1.00 84.81 100 ASP A O 1
ATOM 793 N N . ASN A 1 101 ? -11.713 7.899 2.216 1.00 79.50 101 ASN A N 1
ATOM 794 C CA . ASN A 1 101 ? -12.480 8.538 1.142 1.00 79.50 101 ASN A CA 1
ATOM 795 C C . ASN A 1 101 ? -13.917 8.833 1.563 1.00 79.50 101 ASN A C 1
ATOM 797 O O . ASN A 1 101 ? -14.497 7.980 2.277 1.00 79.50 101 ASN A O 1
#

Secondary structure (DSSP, 8-state):
---------HHHHHHHHHHHHHHHHHHHTTSEEE-SEEEE--SSPPPTT--EEEEETTEEEEEESSSPPEEEEGGGS-SEEEEEEEEETTEEEEEEEEE--

pLDDT: mean 83.51, std 11.1, range [44.62, 94.94]